Protein AF-A0A4R6SNR1-F1 (afdb_monomer_lite)

Foldseek 3Di:
DPDDQVVVLVVLLVVLVVLLVVLVVLLVVLVCLQVCVPDQPNVPPVSVPPDPVVSNVVSNVSSVVSNVVSVVSNVVSVVSNVVSVVSVVVVVVVVVVVVVVVD

Structure (mmCIF, N/CA/C/O backbone):
data_AF-A0A4R6SNR1-F1
#
_entry.id   AF-A0A4R6SNR1-F1
#
loop_
_atom_site.group_PDB
_atom_site.id
_atom_site.type_symbol
_atom_site.label_atom_id
_atom_site.label_alt_id
_atom_site.label_comp_id
_atom_site.label_asym_id
_atom_site.label_entity_id
_atom_site.label_seq_id
_atom_site.pdbx_PDB_ins_code
_atom_site.Cartn_x
_atom_site.Cartn_y
_atom_site.Cartn_z
_atom_site.occupancy
_atom_site.B_iso_or_equiv
_atom_site.auth_seq_id
_atom_site.auth_comp_id
_atom_site.auth_asym_id
_atom_site.auth_atom_id
_atom_site.pdbx_PDB_model_num
ATOM 1 N N . MET A 1 1 ? 20.118 13.816 -34.071 1.00 38.62 1 MET A N 1
ATOM 2 C CA . MET A 1 1 ? 18.976 14.158 -33.194 1.00 38.62 1 MET A CA 1
ATOM 3 C C . MET A 1 1 ? 18.622 12.917 -32.377 1.00 38.62 1 MET A C 1
ATOM 5 O O . MET A 1 1 ? 17.745 12.167 -32.771 1.00 38.62 1 MET A O 1
ATOM 9 N N . ALA A 1 2 ? 19.359 12.650 -31.294 1.00 40.06 2 ALA A N 1
ATOM 10 C CA . ALA A 1 2 ? 19.119 11.515 -30.398 1.00 40.06 2 ALA A CA 1
ATOM 11 C C . ALA A 1 2 ? 18.377 12.029 -29.159 1.00 40.06 2 ALA A C 1
ATOM 13 O O . ALA A 1 2 ? 18.966 12.267 -28.111 1.00 40.06 2 ALA A O 1
ATOM 14 N N . GLY A 1 3 ? 17.095 12.331 -29.327 1.00 48.47 3 GLY A N 1
ATOM 15 C CA . GLY A 1 3 ? 16.231 12.759 -28.238 1.00 48.47 3 GLY A CA 1
ATOM 16 C C . GLY A 1 3 ? 15.052 11.811 -28.157 1.00 48.47 3 GLY A C 1
ATOM 17 O O . GLY A 1 3 ? 14.251 11.775 -29.083 1.00 48.47 3 GLY A O 1
ATOM 18 N N . GLY A 1 4 ? 14.923 11.066 -27.060 1.00 49.62 4 GLY A N 1
ATOM 19 C CA . GLY A 1 4 ? 13.589 10.615 -26.669 1.00 49.62 4 GLY A CA 1
ATOM 20 C C . GLY A 1 4 ? 13.485 9.358 -25.823 1.00 49.62 4 GLY A C 1
ATOM 21 O O . GLY A 1 4 ? 12.610 9.340 -24.970 1.00 49.62 4 GLY A O 1
ATOM 22 N N . TYR A 1 5 ? 14.332 8.342 -25.998 1.00 48.69 5 TYR A N 1
ATOM 23 C CA . TYR A 1 5 ? 14.069 7.030 -25.377 1.00 48.69 5 TYR A CA 1
ATOM 24 C C . TYR A 1 5 ? 14.882 6.782 -24.096 1.00 48.69 5 TYR A C 1
ATOM 26 O O . TYR A 1 5 ? 14.281 6.644 -23.033 1.00 48.69 5 TYR A O 1
ATOM 34 N N . GLY A 1 6 ? 16.214 6.910 -24.134 1.00 53.09 6 GLY A N 1
ATOM 35 C CA . GLY A 1 6 ? 17.084 6.706 -22.958 1.00 53.09 6 GLY A CA 1
ATOM 36 C C . GLY A 1 6 ? 16.844 7.646 -21.760 1.00 53.09 6 GLY A C 1
ATOM 37 O O . GLY A 1 6 ? 17.033 7.255 -20.610 1.00 53.09 6 GLY A O 1
ATOM 38 N N . ALA A 1 7 ? 16.396 8.884 -22.000 1.00 57.62 7 ALA A N 1
ATOM 39 C CA . ALA A 1 7 ? 16.044 9.817 -20.922 1.00 57.62 7 ALA A CA 1
ATOM 40 C C . ALA A 1 7 ? 14.729 9.418 -20.223 1.00 57.62 7 ALA A C 1
ATOM 42 O O . ALA A 1 7 ? 14.621 9.507 -19.003 1.00 57.62 7 ALA A O 1
ATOM 43 N N . ARG A 1 8 ? 13.752 8.904 -20.986 1.00 58.91 8 ARG A N 1
ATOM 44 C CA . ARG A 1 8 ? 12.429 8.513 -20.470 1.00 58.91 8 ARG A CA 1
ATOM 45 C C . ARG A 1 8 ? 12.462 7.188 -19.705 1.00 58.91 8 ARG A C 1
ATOM 47 O O . ARG A 1 8 ? 11.696 7.022 -18.762 1.00 58.91 8 ARG A O 1
ATOM 54 N N . THR A 1 9 ? 13.353 6.260 -20.060 1.00 61.56 9 THR A N 1
ATOM 55 C CA . THR A 1 9 ? 13.598 5.022 -19.291 1.00 61.56 9 THR A CA 1
ATOM 56 C C . THR A 1 9 ? 14.236 5.298 -17.932 1.00 61.56 9 THR A C 1
ATOM 58 O O . THR A 1 9 ? 13.829 4.698 -16.936 1.00 61.56 9 THR A O 1
ATOM 61 N N . GLY A 1 10 ? 15.187 6.237 -17.860 1.00 63.56 10 GL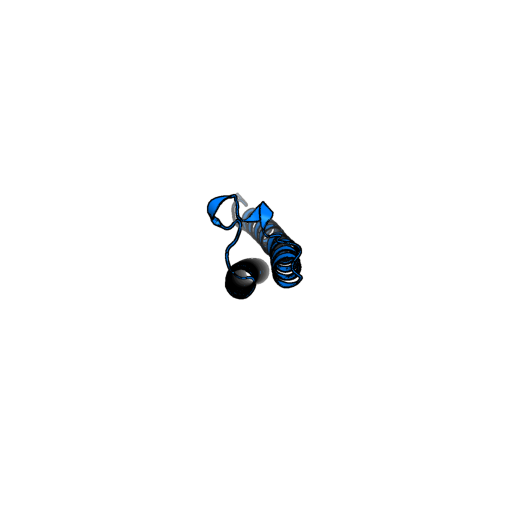Y A N 1
ATOM 62 C CA . GLY A 1 10 ? 15.763 6.696 -16.590 1.00 63.56 10 GLY A CA 1
ATOM 63 C C . GLY A 1 10 ? 14.721 7.343 -15.672 1.00 63.56 10 GLY A C 1
ATOM 64 O O . GLY A 1 10 ? 14.632 6.990 -14.497 1.00 63.56 10 GLY A O 1
ATOM 65 N N . GLU A 1 11 ? 13.875 8.218 -16.224 1.00 71.50 11 GLU A N 1
ATOM 66 C CA . GLU A 1 11 ? 12.764 8.845 -15.494 1.00 71.50 11 GLU A CA 1
ATOM 67 C C . GLU A 1 11 ? 11.738 7.812 -14.993 1.00 71.50 11 GLU A C 1
ATOM 69 O O . GLU A 1 11 ? 11.348 7.849 -13.827 1.00 71.50 11 GLU A O 1
ATOM 74 N N . LEU A 1 12 ? 11.351 6.837 -15.824 1.00 73.56 12 LEU A N 1
ATOM 75 C CA . LEU A 1 12 ? 10.446 5.748 -15.430 1.00 73.56 12 LEU A CA 1
ATOM 76 C C . LEU A 1 12 ? 11.029 4.863 -14.323 1.00 73.56 12 LEU A C 1
ATOM 78 O O . LEU A 1 12 ? 10.301 4.480 -13.409 1.00 73.56 12 LEU A O 1
ATOM 82 N N . SER A 1 13 ? 12.329 4.558 -14.382 1.00 72.06 13 SER A N 1
ATOM 83 C CA . SER A 1 13 ? 13.019 3.796 -13.334 1.00 72.06 13 SER A CA 1
ATOM 84 C C . SER A 1 13 ? 13.034 4.556 -12.008 1.00 72.06 13 SER A C 1
ATOM 86 O O . SER A 1 13 ? 12.701 3.983 -10.975 1.00 72.06 13 SER A O 1
ATOM 88 N N . GLY A 1 14 ? 13.343 5.857 -12.036 1.00 74.31 14 GLY A N 1
ATOM 89 C CA . GLY A 1 14 ? 13.339 6.694 -10.833 1.00 74.31 14 GLY A CA 1
ATOM 90 C C . GLY A 1 14 ? 11.944 6.840 -10.216 1.00 74.31 14 GLY A C 1
ATOM 91 O O . GLY A 1 14 ? 11.792 6.794 -8.994 1.00 74.31 14 GLY A O 1
ATOM 92 N N . VAL A 1 15 ? 10.898 6.943 -11.043 1.00 78.69 15 VAL A N 1
ATOM 93 C CA . VAL A 1 15 ? 9.507 6.941 -10.562 1.00 78.69 15 VAL A CA 1
ATOM 94 C C . VAL A 1 15 ? 9.134 5.579 -9.970 1.00 78.69 15 VAL A C 1
ATOM 96 O O . VAL A 1 15 ? 8.502 5.540 -8.917 1.00 78.69 15 VAL A O 1
ATOM 99 N N . ALA A 1 16 ? 9.542 4.468 -10.589 1.00 75.88 16 ALA A N 1
ATOM 100 C CA . ALA A 1 16 ? 9.287 3.127 -10.064 1.00 75.88 16 ALA A CA 1
ATOM 101 C C . ALA A 1 16 ? 9.942 2.915 -8.691 1.00 75.88 16 ALA A C 1
ATOM 103 O O . ALA A 1 16 ? 9.269 2.469 -7.763 1.00 75.88 16 ALA A O 1
ATOM 104 N N . GLU A 1 17 ? 11.213 3.296 -8.537 1.00 77.75 17 GLU A N 1
ATOM 105 C CA . GLU A 1 17 ? 11.931 3.245 -7.257 1.00 77.75 17 GLU A CA 1
ATOM 106 C C . GLU A 1 17 ? 11.269 4.125 -6.197 1.00 77.75 17 GLU A C 1
ATOM 108 O O . GLU A 1 17 ? 11.055 3.676 -5.073 1.00 77.75 17 GLU A O 1
ATOM 113 N N . THR A 1 18 ? 10.863 5.345 -6.561 1.00 83.44 18 THR A N 1
ATOM 114 C CA . THR A 1 18 ? 10.153 6.251 -5.646 1.00 83.44 18 THR A CA 1
ATOM 115 C C . THR A 1 18 ? 8.832 5.639 -5.174 1.00 83.44 18 THR A C 1
ATOM 117 O O . THR A 1 18 ? 8.538 5.619 -3.981 1.00 83.44 18 THR A O 1
ATOM 120 N N . VAL A 1 19 ? 8.035 5.091 -6.098 1.00 75.75 19 VAL A N 1
ATOM 121 C CA . VAL A 1 19 ? 6.746 4.455 -5.7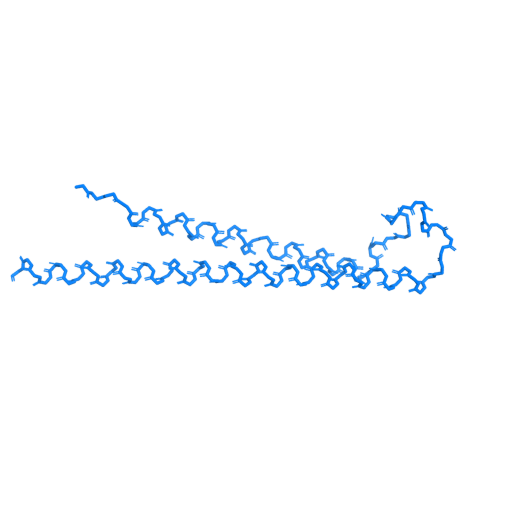86 1.00 75.75 19 VAL A CA 1
ATOM 122 C C . VAL A 1 19 ? 6.943 3.214 -4.911 1.00 75.75 19 VAL A C 1
ATOM 124 O O . VAL A 1 19 ? 6.227 3.051 -3.926 1.00 75.75 19 VAL A O 1
ATOM 127 N N . LEU A 1 20 ? 7.930 2.365 -5.212 1.00 76.62 20 LEU A N 1
ATOM 128 C CA . LEU A 1 20 ? 8.266 1.200 -4.386 1.00 76.62 20 LEU A CA 1
ATOM 129 C C . LEU A 1 20 ? 8.745 1.611 -2.989 1.00 76.62 20 LEU A C 1
ATOM 131 O O . LEU A 1 20 ? 8.311 1.016 -2.003 1.00 76.62 20 LEU A O 1
ATOM 135 N N . GLY A 1 21 ? 9.546 2.673 -2.894 1.00 77.88 21 GLY A N 1
ATOM 136 C CA . GLY A 1 21 ? 10.015 3.239 -1.630 1.00 77.88 21 GLY A CA 1
ATOM 137 C C . GLY A 1 21 ? 8.891 3.765 -0.732 1.00 77.88 21 GLY A C 1
ATOM 138 O O . GLY A 1 21 ? 9.067 3.857 0.478 1.00 77.88 21 GLY A O 1
ATOM 139 N N . HIS A 1 22 ? 7.707 4.055 -1.282 1.00 79.88 22 HIS A N 1
ATOM 140 C CA . HIS A 1 22 ? 6.530 4.402 -0.484 1.00 79.88 22 HIS A CA 1
ATOM 141 C C . HIS A 1 22 ? 5.762 3.183 0.046 1.00 79.88 22 HIS A C 1
ATOM 143 O O . HIS A 1 22 ? 5.040 3.316 1.033 1.00 79.88 22 HIS A O 1
ATOM 149 N N . ALA A 1 23 ? 5.898 1.999 -0.559 1.00 78.25 23 ALA A N 1
ATOM 150 C CA . ALA A 1 23 ? 5.127 0.823 -0.155 1.00 78.25 23 ALA A CA 1
ATOM 151 C C . ALA A 1 23 ? 5.524 0.299 1.238 1.00 78.25 23 ALA A C 1
ATOM 153 O O . ALA A 1 23 ? 4.643 -0.073 2.019 1.00 78.25 23 ALA A O 1
ATOM 154 N N . GLU A 1 24 ? 6.820 0.308 1.558 1.00 78.12 24 GLU A N 1
ATOM 155 C CA . GLU A 1 24 ? 7.370 -0.165 2.836 1.00 78.12 24 GLU A CA 1
ATOM 156 C C . GLU A 1 24 ? 6.921 0.704 4.033 1.00 78.12 24 GLU A C 1
ATOM 158 O O . GLU A 1 24 ? 6.297 0.152 4.944 1.00 78.12 24 GLU A O 1
ATOM 163 N N . PRO A 1 25 ? 7.047 2.049 4.011 1.00 82.50 25 PRO A N 1
ATOM 164 C CA . PRO A 1 25 ? 6.511 2.912 5.067 1.00 82.50 25 PRO A CA 1
ATOM 165 C C . PRO A 1 25 ? 5.000 2.756 5.296 1.00 82.50 25 PRO A C 1
ATOM 167 O O . PRO A 1 25 ? 4.529 2.827 6.430 1.00 82.50 25 PRO A O 1
ATOM 170 N N . ILE A 1 26 ? 4.215 2.531 4.233 1.00 78.00 26 ILE A N 1
ATOM 171 C CA . ILE A 1 26 ? 2.765 2.296 4.354 1.00 78.00 26 ILE A CA 1
ATOM 172 C C . ILE A 1 26 ? 2.492 0.952 5.049 1.00 78.00 26 ILE A C 1
ATOM 174 O O . ILE A 1 26 ? 1.555 0.850 5.844 1.00 78.00 26 ILE A O 1
ATOM 178 N N . GLY A 1 27 ? 3.309 -0.068 4.772 1.00 77.69 27 GLY A N 1
ATOM 179 C CA . GLY A 1 27 ? 3.255 -1.362 5.453 1.00 77.69 27 GLY A CA 1
ATOM 180 C C . GLY A 1 27 ? 3.551 -1.232 6.947 1.00 77.69 27 GLY A C 1
ATOM 181 O O . GLY A 1 27 ? 2.758 -1.690 7.768 1.00 77.69 27 GLY A O 1
ATOM 182 N N . GLU A 1 28 ? 4.612 -0.508 7.307 1.00 83.12 28 GLU A N 1
ATOM 183 C CA . GLU A 1 28 ? 4.933 -0.232 8.711 1.00 83.12 28 GLU A CA 1
ATOM 184 C C . GLU A 1 28 ? 3.797 0.495 9.438 1.00 83.12 28 GLU A C 1
ATOM 186 O O . GLU A 1 28 ? 3.466 0.158 10.575 1.00 83.12 28 GLU A O 1
ATOM 191 N N . LEU A 1 29 ? 3.167 1.483 8.793 1.00 82.31 29 LEU A N 1
ATOM 192 C CA . LEU A 1 29 ? 2.008 2.178 9.358 1.00 82.31 29 LEU A CA 1
ATOM 193 C C . LEU A 1 29 ? 0.832 1.222 9.591 1.00 82.31 29 LEU A C 1
ATOM 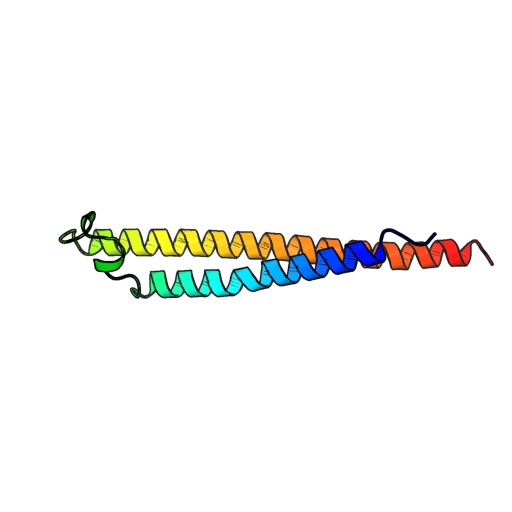195 O O . LEU A 1 29 ? 0.125 1.350 10.593 1.00 82.31 29 LEU A O 1
ATOM 199 N N . ALA A 1 30 ? 0.629 0.251 8.698 1.00 80.19 30 ALA A N 1
ATOM 200 C CA . ALA A 1 30 ? -0.401 -0.766 8.862 1.00 80.19 30 ALA A CA 1
ATOM 201 C C . ALA A 1 30 ? -0.132 -1.668 10.072 1.00 80.19 30 ALA A C 1
ATOM 203 O O . ALA A 1 30 ? -1.059 -1.998 10.816 1.00 80.19 30 ALA A O 1
ATOM 204 N N . ASP A 1 31 ? 1.126 -2.039 10.294 1.00 80.75 31 ASP A N 1
ATOM 205 C CA . ASP A 1 31 ? 1.508 -2.878 11.426 1.00 80.75 31 ASP A CA 1
ATOM 206 C C . ASP A 1 31 ? 1.432 -2.114 12.750 1.00 80.75 31 ASP A C 1
ATOM 208 O O . ASP A 1 31 ? 0.897 -2.644 13.724 1.00 80.75 31 ASP A O 1
ATOM 212 N N . ARG A 1 32 ? 1.831 -0.837 12.785 1.00 81.75 32 ARG A N 1
ATOM 213 C CA . ARG A 1 32 ? 1.604 0.038 13.951 1.00 81.75 32 ARG A CA 1
ATOM 214 C C . ARG A 1 32 ? 0.112 0.171 14.274 1.00 81.75 32 ARG A C 1
ATOM 216 O O . ARG A 1 32 ? -0.296 0.036 15.430 1.00 81.75 32 ARG A O 1
ATOM 223 N N . ALA A 1 33 ? -0.729 0.342 13.250 1.00 78.94 33 ALA A N 1
ATOM 224 C CA . ALA A 1 33 ? -2.183 0.381 13.406 1.00 78.94 33 ALA A CA 1
ATOM 225 C C . ALA A 1 33 ? -2.755 -0.935 13.969 1.00 78.94 33 ALA A C 1
ATOM 227 O O . ALA A 1 33 ? -3.628 -0.908 14.844 1.00 78.94 33 ALA A O 1
ATOM 228 N N . ALA A 1 34 ? -2.247 -2.082 13.509 1.00 77.06 34 ALA A N 1
ATOM 229 C CA . ALA A 1 34 ? -2.655 -3.403 13.984 1.00 77.06 34 ALA A CA 1
ATOM 230 C C . ALA A 1 34 ? -2.188 -3.692 15.423 1.00 77.06 34 ALA A C 1
ATOM 232 O O . ALA A 1 34 ? -2.932 -4.303 16.192 1.00 77.06 34 ALA A O 1
ATOM 233 N N . ASN A 1 35 ? -1.006 -3.205 15.808 1.00 79.62 35 ASN A N 1
ATOM 234 C CA . ASN A 1 35 ? -0.383 -3.421 17.119 1.00 79.62 35 ASN A CA 1
ATOM 235 C C . ASN A 1 35 ? -0.866 -2.453 18.216 1.00 79.62 35 ASN A C 1
ATOM 237 O O . ASN A 1 35 ? -0.231 -2.322 19.258 1.00 79.62 35 ASN A O 1
ATOM 241 N N . ALA A 1 36 ? -2.017 -1.805 18.011 1.00 66.44 36 ALA A N 1
ATOM 242 C CA . ALA A 1 36 ? -2.646 -0.906 18.980 1.00 66.44 36 ALA A CA 1
ATOM 243 C C . ALA A 1 36 ? -1.831 0.352 19.337 1.00 66.44 36 ALA A C 1
ATOM 245 O O . ALA A 1 36 ? -2.086 0.972 20.371 1.00 66.44 36 ALA A O 1
ATOM 246 N N . GLU A 1 37 ? -0.926 0.792 18.455 1.00 72.50 37 GLU A N 1
ATOM 247 C CA . GLU A 1 37 ? -0.321 2.124 18.580 1.00 72.50 37 GLU A CA 1
ATOM 248 C C . GLU A 1 37 ? -1.328 3.245 18.279 1.00 72.50 37 GLU A C 1
ATOM 250 O O . GLU A 1 37 ? -1.129 4.365 18.733 1.00 72.50 37 GLU A O 1
ATOM 255 N N . ILE A 1 38 ? -2.446 2.931 17.605 1.00 69.44 38 ILE A N 1
ATOM 256 C CA . ILE A 1 38 ? -3.624 3.808 17.525 1.00 69.44 38 ILE A CA 1
ATOM 257 C C . ILE A 1 38 ? -4.433 3.664 18.820 1.00 69.44 38 ILE A C 1
ATOM 259 O O . ILE A 1 38 ? -5.138 2.667 19.047 1.00 69.44 38 ILE A O 1
ATOM 263 N N . ARG A 1 39 ? -4.333 4.677 19.675 1.00 70.62 39 ARG A N 1
ATOM 264 C CA . ARG A 1 39 ? -5.044 4.778 20.949 1.00 70.62 39 ARG A CA 1
ATOM 265 C C . ARG A 1 39 ? -6.430 5.377 20.745 1.00 70.62 39 ARG A C 1
ATOM 267 O O . ARG A 1 39 ? -6.736 5.992 19.729 1.00 70.62 39 ARG A O 1
ATOM 274 N N . GLU A 1 40 ? -7.279 5.217 21.754 1.00 66.00 40 GLU A N 1
ATOM 275 C CA . GLU A 1 40 ? -8.627 5.802 21.789 1.00 66.00 40 GLU A CA 1
ATOM 276 C C . GLU A 1 40 ? -8.617 7.316 21.521 1.00 66.00 40 GLU A C 1
ATOM 278 O O . GLU A 1 40 ? -9.445 7.816 20.764 1.00 66.00 40 GLU A O 1
ATOM 283 N N . GLY A 1 41 ? -7.623 8.025 22.070 1.00 68.62 41 GLY A N 1
ATOM 284 C CA . GLY A 1 41 ? -7.447 9.465 21.870 1.00 68.62 41 GLY A CA 1
ATOM 285 C C . GLY A 1 41 ? -7.106 9.873 20.434 1.00 68.62 41 GLY A C 1
ATOM 286 O O . GLY A 1 41 ? -7.457 10.979 20.031 1.00 68.62 41 GLY A O 1
ATOM 287 N N . ASP A 1 42 ? -6.498 8.984 19.643 1.00 73.38 42 ASP A N 1
ATOM 288 C CA . ASP A 1 42 ? -6.084 9.279 18.263 1.00 73.38 42 ASP A CA 1
ATOM 289 C C . ASP A 1 42 ? -7.264 9.241 17.283 1.00 73.38 42 ASP A C 1
ATOM 291 O O . ASP A 1 42 ? -7.225 9.856 16.220 1.00 73.38 42 ASP A O 1
ATOM 295 N N . LEU A 1 43 ? -8.343 8.542 17.647 1.00 71.00 43 LEU A N 1
ATOM 296 C CA . LEU A 1 43 ? -9.572 8.472 16.853 1.00 71.00 43 LEU A CA 1
ATOM 297 C C . LEU A 1 43 ? -10.474 9.697 17.080 1.00 71.00 43 LEU A C 1
ATOM 299 O O . LEU A 1 43 ? -11.421 9.919 16.328 1.00 71.00 43 LEU A O 1
ATOM 303 N N . GLY A 1 44 ? -10.144 10.531 18.071 1.00 69.50 44 GLY A N 1
ATOM 304 C CA . GLY A 1 44 ? -10.854 11.760 18.402 1.00 69.50 44 GLY A CA 1
ATOM 305 C C . GLY A 1 44 ? -11.955 11.575 19.448 1.00 69.50 44 GLY A C 1
ATOM 306 O O . GLY A 1 44 ? -12.418 10.471 19.734 1.00 69.50 44 GLY A O 1
ATOM 307 N N . ALA A 1 45 ? -12.405 12.698 20.018 1.00 70.38 45 ALA A N 1
ATOM 308 C CA . ALA A 1 45 ? -13.344 12.731 21.145 1.00 70.38 45 ALA A CA 1
ATOM 309 C C . ALA A 1 45 ? -14.690 12.033 20.869 1.00 70.38 45 ALA A C 1
ATOM 311 O O . ALA A 1 45 ? -15.331 11.566 21.806 1.00 70.38 45 ALA A O 1
ATOM 312 N N . ALA A 1 46 ? -15.092 11.917 19.599 1.00 67.94 46 ALA A N 1
ATOM 313 C CA . ALA A 1 46 ? -16.302 11.207 19.183 1.00 67.94 46 ALA A CA 1
ATOM 314 C C . ALA A 1 46 ? -16.280 9.707 19.525 1.00 67.94 46 ALA A C 1
ATOM 316 O O . ALA A 1 46 ? -17.337 9.086 19.599 1.00 67.94 46 ALA A O 1
ATOM 317 N N . PHE A 1 47 ? -15.094 9.136 19.750 1.00 66.12 47 PHE A N 1
ATOM 318 C CA . PHE A 1 47 ? -14.931 7.739 20.141 1.00 66.12 47 PHE A CA 1
ATOM 319 C C . PHE A 1 47 ? -14.547 7.568 21.617 1.00 66.12 47 PHE A C 1
ATOM 321 O O . PHE A 1 47 ? -14.285 6.454 22.057 1.00 66.12 47 PHE A O 1
ATOM 328 N N . SER A 1 48 ? -14.544 8.650 22.400 1.00 66.94 48 SER A N 1
ATOM 329 C CA . SER A 1 48 ? -14.323 8.585 23.846 1.00 66.94 48 SER A CA 1
ATOM 330 C C . SER A 1 48 ? -15.491 7.862 24.530 1.00 66.94 48 SER A C 1
ATOM 332 O O . SER A 1 48 ? -16.638 8.297 24.425 1.00 66.94 48 SER A O 1
ATOM 334 N N . GLY A 1 49 ? -15.208 6.755 25.224 1.00 69.81 49 GLY A N 1
ATOM 335 C CA . GLY A 1 49 ? -16.213 5.953 25.938 1.00 69.81 49 GLY A CA 1
ATOM 336 C C . GLY A 1 49 ? -16.933 4.898 25.090 1.00 69.81 49 GLY A C 1
ATOM 337 O O . GLY A 1 49 ? -17.893 4.287 25.565 1.00 69.81 49 GLY A O 1
ATOM 338 N N . VAL A 1 50 ? -16.489 4.661 23.852 1.00 71.44 50 VAL A N 1
ATOM 339 C CA . VAL A 1 50 ? -17.019 3.589 23.000 1.00 71.44 50 VAL A CA 1
ATOM 340 C C . VAL A 1 50 ? -16.401 2.241 23.423 1.00 71.44 50 VAL A C 1
ATOM 342 O O . VAL A 1 50 ? -15.239 2.192 23.817 1.00 71.44 50 VAL A O 1
ATOM 345 N N . PRO A 1 51 ? -17.139 1.112 23.377 1.00 72.00 51 PRO A N 1
ATOM 346 C CA . PRO A 1 51 ? -16.601 -0.181 23.795 1.00 72.00 51 PRO A CA 1
ATOM 347 C C . PRO A 1 51 ? -15.319 -0.583 23.051 1.00 72.00 51 PRO A C 1
ATOM 349 O O . PRO A 1 51 ? -15.207 -0.427 21.833 1.00 72.00 51 PRO A O 1
ATOM 352 N N . SER A 1 52 ? -14.381 -1.206 23.769 1.00 72.12 52 SER A N 1
ATOM 353 C CA . SER A 1 52 ? -13.055 -1.591 23.255 1.00 72.12 52 SER A CA 1
ATOM 354 C C . SER A 1 52 ? -13.086 -2.499 22.014 1.00 72.12 52 SER A C 1
ATOM 356 O O . SER A 1 52 ? -12.157 -2.483 21.202 1.00 72.12 52 SER A O 1
ATOM 358 N N . THR A 1 53 ? -14.166 -3.260 21.820 1.00 77.25 53 THR A N 1
ATOM 359 C CA . THR A 1 53 ? -14.405 -4.088 20.628 1.00 77.25 53 THR A CA 1
ATOM 360 C C . THR A 1 53 ? -14.602 -3.260 19.364 1.00 77.25 53 THR A C 1
ATOM 362 O O . THR A 1 53 ? -14.110 -3.643 18.303 1.00 77.25 53 THR A O 1
ATOM 365 N N . TYR A 1 54 ? -15.259 -2.105 19.463 1.00 74.50 54 TYR A N 1
ATOM 366 C CA . TYR A 1 54 ? -15.414 -1.181 18.344 1.00 74.50 54 TYR A CA 1
ATOM 367 C C . TYR A 1 54 ? -14.061 -0.580 17.948 1.00 74.50 54 TYR A C 1
ATOM 369 O O . TYR A 1 54 ? -13.701 -0.581 16.774 1.00 74.50 54 TYR A O 1
ATOM 377 N N . HIS A 1 55 ? -13.253 -0.169 18.928 1.00 74.69 55 HIS A N 1
ATOM 378 C CA . HIS A 1 55 ? -11.894 0.320 18.678 1.00 74.69 55 HIS A CA 1
ATOM 379 C C . HIS A 1 55 ? -11.001 -0.735 18.027 1.00 74.69 55 HIS A C 1
ATOM 381 O O . HIS A 1 55 ? -10.252 -0.427 17.102 1.00 74.69 55 HIS A O 1
ATOM 387 N N . ALA A 1 56 ? -11.102 -1.992 18.464 1.00 76.94 56 ALA A N 1
ATOM 388 C CA . ALA A 1 56 ? -10.397 -3.096 17.825 1.00 76.94 56 ALA A CA 1
ATOM 389 C C . ALA A 1 56 ? -10.840 -3.295 16.363 1.00 76.94 56 ALA A C 1
ATOM 391 O O . ALA A 1 56 ? -9.993 -3.506 15.495 1.00 76.94 56 ALA A O 1
ATOM 392 N N . ALA A 1 57 ? -12.141 -3.177 16.075 1.00 80.94 57 ALA A N 1
ATOM 393 C CA . ALA A 1 57 ? -12.668 -3.263 14.716 1.00 80.94 57 ALA A CA 1
ATOM 394 C C . ALA A 1 57 ? -12.190 -2.101 13.828 1.00 80.94 57 ALA A C 1
ATOM 396 O O . ALA A 1 57 ? -11.763 -2.338 12.698 1.00 80.94 57 ALA A O 1
ATOM 397 N N . VAL A 1 58 ? -12.186 -0.866 14.344 1.00 80.62 58 VAL A N 1
ATOM 398 C CA . VAL A 1 58 ? -11.680 0.315 13.625 1.00 80.62 58 VAL A CA 1
ATOM 399 C C . VAL A 1 58 ? -10.186 0.185 13.343 1.00 80.62 58 VAL A C 1
ATOM 401 O O . VAL A 1 58 ? -9.777 0.346 12.196 1.00 80.62 58 VAL A O 1
ATOM 404 N N . ARG A 1 59 ? -9.373 -0.184 14.343 1.00 80.25 59 ARG A N 1
ATOM 405 C CA . ARG A 1 59 ? -7.933 -0.432 14.153 1.00 80.25 59 ARG A CA 1
ATOM 406 C C . ARG A 1 59 ? -7.668 -1.464 13.067 1.00 80.25 59 ARG A C 1
ATOM 408 O O . ARG A 1 59 ? -6.843 -1.236 12.187 1.00 80.25 59 ARG A O 1
ATOM 415 N N . ARG A 1 60 ? -8.400 -2.580 13.103 1.00 82.62 60 ARG A N 1
ATOM 416 C CA . ARG A 1 60 ? -8.291 -3.629 12.089 1.00 82.62 60 ARG A CA 1
ATOM 417 C C . ARG A 1 60 ? -8.670 -3.113 10.702 1.00 82.62 60 ARG A C 1
ATOM 419 O O . ARG A 1 60 ? -7.949 -3.382 9.751 1.00 82.62 60 ARG A O 1
ATOM 426 N N . GLY A 1 61 ? -9.747 -2.334 10.594 1.00 85.12 61 GLY A N 1
ATOM 427 C CA . GLY A 1 61 ? -10.159 -1.711 9.336 1.00 85.12 61 GLY A CA 1
ATOM 428 C C . GLY A 1 61 ? -9.101 -0.760 8.769 1.00 85.12 61 GLY A C 1
ATOM 429 O O . GLY A 1 61 ? -8.791 -0.833 7.582 1.00 85.12 61 GLY A O 1
ATOM 430 N N . VAL A 1 62 ? -8.499 0.082 9.614 1.00 83.31 62 VAL A N 1
ATOM 431 C CA . VAL A 1 62 ? -7.409 0.989 9.218 1.00 83.31 62 VAL A CA 1
ATOM 432 C C . VAL A 1 62 ? -6.187 0.202 8.743 1.00 83.31 62 VAL A C 1
ATOM 434 O O . VAL A 1 62 ? -5.679 0.468 7.654 1.00 83.31 62 VAL A O 1
ATOM 437 N N . ALA A 1 63 ? -5.753 -0.805 9.505 1.00 84.06 63 ALA A N 1
ATOM 438 C CA . ALA A 1 63 ? -4.639 -1.667 9.119 1.00 84.06 63 ALA A CA 1
ATOM 439 C C . ALA A 1 63 ? -4.903 -2.392 7.785 1.00 84.06 63 ALA A C 1
ATOM 441 O O . ALA A 1 63 ? -4.033 -2.428 6.917 1.00 84.06 63 ALA A O 1
ATOM 442 N N . ASP A 1 64 ? -6.114 -2.915 7.576 1.00 87.25 64 ASP A N 1
ATOM 443 C CA . ASP A 1 64 ? -6.491 -3.593 6.331 1.00 87.25 64 ASP A CA 1
ATOM 444 C C . ASP A 1 64 ? -6.477 -2.639 5.125 1.00 87.25 64 ASP A C 1
ATOM 446 O O . ASP A 1 64 ? -6.011 -3.015 4.046 1.00 87.25 64 ASP A O 1
ATOM 450 N N . VAL A 1 65 ? -6.947 -1.396 5.287 1.00 87.12 65 VAL A N 1
ATOM 451 C CA . VAL A 1 65 ? -6.885 -0.370 4.231 1.00 87.12 65 VAL A CA 1
ATOM 452 C C . VAL A 1 65 ? -5.436 -0.019 3.898 1.00 87.12 65 VAL A C 1
ATOM 454 O O . VAL A 1 65 ? -5.079 0.005 2.719 1.00 87.12 65 VAL A O 1
ATOM 457 N N . LEU A 1 66 ? -4.590 0.190 4.909 1.00 85.25 66 LEU A N 1
ATOM 458 C CA . LEU A 1 66 ? -3.171 0.495 4.713 1.00 85.25 66 LEU A CA 1
ATOM 459 C C . LEU A 1 66 ? -2.437 -0.654 4.009 1.00 85.25 66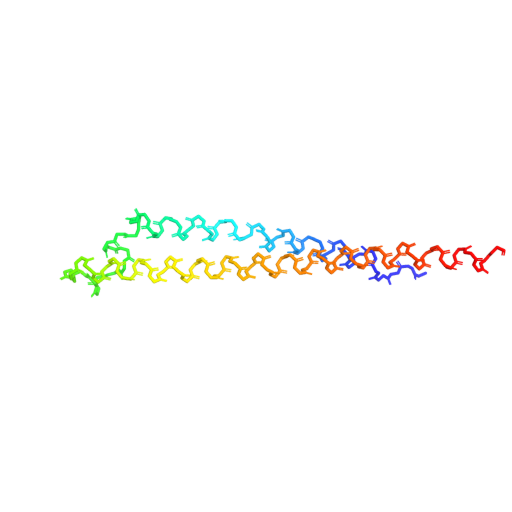 LEU A C 1
ATOM 461 O O . LEU A 1 66 ? -1.701 -0.408 3.055 1.00 85.25 66 LEU A O 1
ATOM 465 N N . ARG A 1 67 ? -2.707 -1.914 4.374 1.00 85.56 67 ARG A N 1
ATOM 466 C CA . ARG A 1 67 ? -2.145 -3.088 3.679 1.00 85.56 67 ARG A CA 1
ATOM 467 C C . ARG A 1 67 ? -2.567 -3.157 2.219 1.00 85.56 67 ARG A C 1
ATOM 469 O O . ARG A 1 67 ? -1.727 -3.385 1.351 1.00 85.56 67 ARG A O 1
ATOM 476 N N . ARG A 1 68 ? -3.853 -2.938 1.926 1.00 87.31 68 ARG A N 1
ATOM 477 C CA . ARG A 1 68 ? -4.344 -2.899 0.537 1.00 87.31 68 ARG A CA 1
ATOM 478 C C . ARG A 1 68 ? -3.677 -1.782 -0.255 1.00 87.31 68 ARG A C 1
ATOM 480 O O . ARG A 1 68 ? -3.336 -1.988 -1.416 1.00 87.31 68 ARG A O 1
ATOM 487 N N . HIS A 1 69 ? -3.477 -0.624 0.368 1.00 83.56 69 HIS A N 1
ATOM 488 C CA . HIS A 1 69 ? -2.816 0.502 -0.271 1.00 83.56 69 HIS A CA 1
ATOM 489 C C . HIS A 1 69 ? -1.334 0.211 -0.544 1.00 83.56 69 HIS A C 1
ATOM 491 O O . HIS A 1 69 ? -0.902 0.356 -1.682 1.00 83.56 69 HIS A O 1
ATOM 497 N N . SER A 1 70 ? -0.591 -0.306 0.441 1.00 83.62 70 SER A N 1
ATOM 498 C CA . SER A 1 70 ? 0.803 -0.747 0.271 1.00 83.62 70 SER A CA 1
ATOM 499 C C . SER A 1 70 ? 0.939 -1.778 -0.858 1.00 83.62 70 SER A C 1
ATOM 501 O O . SER A 1 70 ? 1.764 -1.606 -1.753 1.00 83.62 70 SER A O 1
ATOM 503 N N . ALA A 1 71 ? 0.064 -2.791 -0.901 1.00 83.94 71 ALA A N 1
ATOM 504 C CA . ALA A 1 71 ? 0.070 -3.804 -1.957 1.00 83.94 71 ALA A CA 1
ATOM 505 C C . ALA A 1 71 ? -0.215 -3.218 -3.353 1.00 83.94 71 ALA A C 1
ATOM 507 O O . ALA A 1 71 ? 0.425 -3.605 -4.335 1.00 83.94 71 ALA A O 1
ATOM 508 N N . ALA A 1 72 ? -1.155 -2.273 -3.458 1.00 84.31 72 ALA A N 1
ATOM 509 C CA . ALA A 1 72 ? -1.448 -1.583 -4.712 1.00 84.31 72 ALA A CA 1
ATOM 510 C C . ALA A 1 72 ? -0.260 -0.727 -5.179 1.00 84.31 72 ALA A C 1
ATOM 512 O O . ALA A 1 72 ? 0.103 -0.777 -6.355 1.00 84.31 72 ALA A O 1
ATOM 513 N N . THR A 1 73 ? 0.381 -0.006 -4.256 1.00 81.50 73 THR A N 1
ATOM 514 C CA . THR A 1 73 ? 1.589 0.790 -4.508 1.00 81.50 73 THR A CA 1
ATOM 515 C C . THR A 1 73 ? 2.748 -0.093 -4.970 1.00 81.50 73 THR A C 1
ATOM 517 O O . THR A 1 73 ? 3.352 0.191 -6.002 1.00 81.50 73 THR A O 1
ATOM 520 N N . ALA A 1 74 ? 2.999 -1.218 -4.293 1.00 80.75 74 ALA A N 1
ATOM 521 C CA . ALA A 1 74 ? 4.014 -2.189 -4.701 1.00 80.75 74 ALA A CA 1
ATOM 522 C C . ALA A 1 74 ? 3.726 -2.774 -6.093 1.00 80.75 74 ALA A C 1
ATOM 524 O O . ALA A 1 74 ? 4.619 -2.867 -6.933 1.00 80.75 74 ALA A O 1
ATOM 525 N N . THR A 1 75 ? 2.462 -3.106 -6.376 1.00 87.88 75 THR A N 1
ATOM 526 C CA . THR A 1 75 ? 2.041 -3.615 -7.691 1.00 87.88 75 THR A CA 1
ATOM 527 C C . THR A 1 75 ? 2.272 -2.586 -8.798 1.00 87.88 75 THR A C 1
ATOM 529 O O . THR A 1 75 ? 2.728 -2.937 -9.886 1.00 87.88 75 THR A O 1
ATOM 532 N N . LEU A 1 76 ? 1.944 -1.317 -8.546 1.00 82.06 76 LEU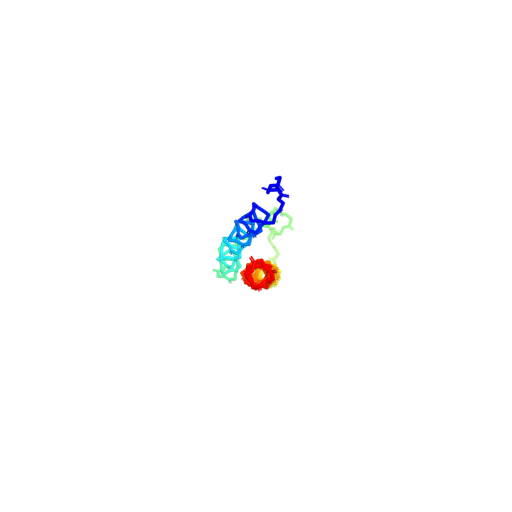 A N 1
ATOM 533 C CA . LEU A 1 76 ? 2.176 -0.234 -9.498 1.00 82.06 76 LEU A CA 1
ATOM 534 C C . LEU A 1 76 ? 3.676 -0.027 -9.739 1.00 82.06 76 LEU A C 1
ATOM 536 O O . LEU A 1 76 ? 4.098 0.020 -10.892 1.00 82.06 76 LEU A O 1
ATOM 540 N N . GLY A 1 77 ? 4.467 0.040 -8.668 1.00 80.31 77 GLY A N 1
ATOM 541 C CA . GLY A 1 77 ? 5.920 0.171 -8.741 1.00 80.31 77 GLY A CA 1
ATOM 542 C C . GLY A 1 77 ? 6.574 -0.968 -9.528 1.00 80.31 77 GLY A C 1
ATOM 543 O O . GLY A 1 77 ? 7.359 -0.708 -10.436 1.00 80.31 77 GLY A O 1
ATOM 544 N N . GLY A 1 78 ? 6.170 -2.218 -9.275 1.00 81.19 78 GLY A N 1
ATOM 545 C CA . GLY A 1 78 ? 6.642 -3.386 -10.027 1.00 81.19 78 GLY A CA 1
ATOM 546 C C . GLY A 1 78 ? 6.307 -3.310 -11.519 1.00 81.19 78 GLY A C 1
ATOM 547 O O . GLY A 1 78 ? 7.182 -3.500 -12.357 1.00 81.19 78 GLY A O 1
ATOM 548 N N . LYS A 1 79 ? 5.073 -2.926 -11.877 1.00 85.44 79 LYS A N 1
ATOM 549 C CA . LYS A 1 79 ? 4.683 -2.737 -13.288 1.00 85.44 79 LYS A CA 1
ATOM 550 C C . LYS A 1 79 ? 5.494 -1.642 -13.986 1.00 85.44 79 LYS A C 1
ATOM 552 O O . LYS A 1 79 ? 5.791 -1.776 -15.171 1.00 85.44 79 LYS A O 1
ATOM 557 N N . LEU A 1 80 ? 5.826 -0.561 -13.279 1.00 81.94 80 LEU A N 1
ATOM 558 C CA . LEU A 1 80 ? 6.654 0.522 -13.817 1.00 81.94 80 LEU A CA 1
ATOM 559 C C . LEU A 1 80 ? 8.109 0.076 -14.011 1.00 81.94 80 LEU A C 1
ATOM 561 O O . LEU A 1 80 ? 8.702 0.387 -15.044 1.00 81.94 80 LEU A O 1
ATOM 565 N N . ALA A 1 81 ? 8.657 -0.694 -13.069 1.00 79.19 81 ALA A N 1
ATOM 566 C CA . ALA A 1 81 ? 9.988 -1.284 -13.189 1.00 79.19 81 ALA A CA 1
ATOM 567 C C . ALA A 1 81 ? 10.065 -2.260 -14.376 1.00 79.19 81 ALA A C 1
ATOM 569 O O . ALA A 1 81 ? 10.961 -2.140 -15.212 1.00 79.19 81 ALA A O 1
ATOM 570 N N . ASP A 1 82 ? 9.076 -3.149 -14.517 1.00 84.00 82 ASP A N 1
ATOM 571 C CA . ASP A 1 82 ? 8.972 -4.077 -15.648 1.00 84.00 82 ASP A CA 1
ATOM 572 C C . ASP A 1 82 ? 8.873 -3.337 -16.987 1.00 84.00 82 ASP A C 1
ATOM 574 O O . ASP A 1 82 ? 9.521 -3.713 -17.965 1.00 84.00 82 ASP A O 1
ATOM 578 N N . ALA A 1 83 ? 8.070 -2.269 -17.046 1.00 78.81 83 ALA A N 1
ATOM 579 C CA . ALA A 1 83 ? 7.954 -1.442 -18.241 1.00 78.81 83 ALA A CA 1
ATOM 580 C C . ALA A 1 83 ? 9.293 -0.778 -18.593 1.00 78.81 83 ALA A C 1
ATOM 582 O O . ALA A 1 83 ? 9.700 -0.814 -19.752 1.00 78.81 83 ALA A O 1
ATOM 583 N N . SER A 1 84 ? 10.005 -0.228 -17.603 1.00 74.62 84 SER A N 1
ATOM 584 C CA . SER A 1 84 ? 11.333 0.366 -17.802 1.00 74.62 84 SER A CA 1
ATOM 585 C C . SER A 1 84 ? 12.351 -0.656 -18.324 1.00 74.62 84 SER A C 1
ATOM 587 O O . SER A 1 84 ? 13.072 -0.380 -19.285 1.00 74.62 84 SER A O 1
ATOM 589 N N . ALA A 1 85 ? 12.360 -1.868 -17.761 1.00 79.81 85 ALA A N 1
ATOM 590 C CA . ALA A 1 85 ? 13.235 -2.949 -18.206 1.00 79.81 85 ALA A CA 1
ATOM 591 C C . ALA A 1 85 ? 12.946 -3.378 -19.654 1.00 79.81 85 ALA A C 1
ATOM 593 O O . ALA A 1 85 ? 13.879 -3.551 -20.437 1.00 79.81 85 ALA A O 1
ATOM 594 N N . ARG A 1 86 ? 11.664 -3.494 -20.032 1.00 80.62 86 ARG A N 1
ATOM 595 C CA . ARG A 1 86 ? 11.263 -3.804 -21.416 1.00 80.62 86 ARG A CA 1
ATOM 596 C C . ARG A 1 86 ? 11.703 -2.722 -22.391 1.00 80.62 86 ARG A C 1
ATOM 598 O O . ARG A 1 86 ? 12.312 -3.051 -23.398 1.00 80.62 86 ARG A O 1
ATOM 605 N N . TYR A 1 87 ? 11.485 -1.450 -22.059 1.00 73.00 87 TYR A N 1
ATOM 606 C CA . TYR A 1 87 ? 11.952 -0.351 -22.905 1.00 73.00 87 TYR A CA 1
ATOM 607 C C . TYR A 1 87 ? 13.473 -0.363 -23.092 1.00 73.00 87 TYR A C 1
ATOM 609 O O . TYR A 1 87 ? 13.952 -0.094 -24.188 1.00 73.00 87 TYR A O 1
ATOM 617 N N . ARG A 1 88 ? 14.241 -0.711 -22.052 1.00 72.12 88 ARG A N 1
ATOM 618 C CA . ARG A 1 88 ? 15.699 -0.847 -22.165 1.00 72.12 88 ARG A CA 1
ATOM 619 C C . ARG A 1 88 ? 16.101 -1.992 -23.101 1.00 72.12 88 ARG A C 1
ATOM 621 O O . ARG A 1 88 ? 17.003 -1.822 -23.914 1.00 72.12 88 ARG A O 1
ATOM 628 N N . ALA A 1 89 ? 15.432 -3.140 -22.991 1.00 74.94 89 ALA A N 1
ATOM 629 C CA . ALA A 1 89 ? 15.681 -4.290 -23.856 1.00 74.94 89 ALA A CA 1
ATOM 630 C C . ALA A 1 89 ? 15.313 -4.000 -25.323 1.00 74.94 89 ALA A C 1
ATOM 632 O O . ALA A 1 89 ? 16.058 -4.379 -26.228 1.00 74.94 89 ALA A O 1
ATOM 633 N N . ASP A 1 90 ? 14.206 -3.291 -25.553 1.00 73.94 90 ASP A N 1
ATOM 634 C CA . ASP A 1 90 ? 13.785 -2.859 -26.886 1.00 73.94 90 ASP A CA 1
ATOM 635 C C . ASP A 1 90 ? 14.811 -1.888 -27.497 1.00 73.94 90 ASP A C 1
ATOM 637 O O . ASP A 1 90 ? 15.225 -2.102 -28.638 1.00 73.94 90 ASP A O 1
ATOM 641 N N . ASP A 1 91 ? 15.304 -0.904 -26.730 1.00 68.00 91 ASP A N 1
ATOM 642 C CA . ASP A 1 91 ? 16.380 0.008 -27.159 1.00 68.00 91 ASP A CA 1
ATOM 643 C C . ASP A 1 91 ? 17.656 -0.767 -27.547 1.00 68.00 91 ASP A C 1
ATOM 645 O O . ASP A 1 91 ? 18.216 -0.552 -28.623 1.00 68.00 91 ASP A O 1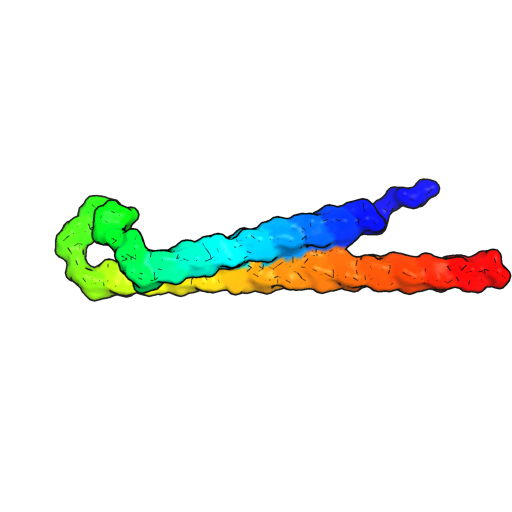
ATOM 649 N N . GLU A 1 92 ? 18.109 -1.713 -26.717 1.00 66.00 92 GLU A N 1
ATOM 650 C CA . GLU A 1 92 ? 19.301 -2.524 -27.008 1.00 66.00 92 GLU A CA 1
ATOM 651 C C . GLU A 1 92 ? 19.126 -3.416 -28.248 1.00 66.00 92 GLU A C 1
ATOM 653 O O . GLU A 1 92 ? 20.077 -3.625 -29.009 1.00 66.00 92 GLU A O 1
ATOM 658 N N . SER A 1 93 ? 17.916 -3.934 -28.473 1.00 66.12 93 SER A N 1
ATOM 659 C CA . SER A 1 93 ? 17.601 -4.758 -29.643 1.00 66.12 93 SER A CA 1
ATOM 660 C C . SER A 1 93 ? 17.538 -3.934 -30.932 1.00 66.12 93 SER A C 1
ATOM 662 O O . SER A 1 93 ? 18.157 -4.316 -31.924 1.00 66.12 93 SER A O 1
ATOM 664 N N . GLY A 1 94 ? 16.891 -2.763 -30.904 1.00 57.19 94 GLY A N 1
ATOM 665 C CA . GLY A 1 94 ? 16.776 -1.863 -32.050 1.00 57.19 94 GLY A CA 1
ATOM 666 C C . GLY A 1 94 ? 18.121 -1.269 -32.466 1.00 57.19 94 GLY A C 1
ATOM 667 O O . GLY A 1 94 ? 18.399 -1.157 -33.659 1.00 57.19 94 GLY A O 1
ATOM 668 N N . VAL A 1 95 ? 19.003 -0.972 -31.504 1.00 57.53 95 VAL A N 1
ATOM 669 C CA . VAL A 1 95 ? 20.384 -0.548 -31.786 1.00 57.53 95 VAL A CA 1
ATOM 670 C C . VAL A 1 95 ? 21.175 -1.643 -32.512 1.00 57.53 95 VAL A C 1
ATOM 672 O O . VAL A 1 95 ? 21.907 -1.329 -33.450 1.00 57.53 95 VAL A O 1
ATOM 675 N N . ARG A 1 96 ? 21.010 -2.926 -32.149 1.00 56.22 96 ARG A N 1
ATOM 676 C CA . ARG A 1 96 ? 21.657 -4.034 -32.881 1.00 56.22 96 ARG A CA 1
ATOM 677 C C . ARG A 1 96 ? 21.132 -4.172 -34.305 1.00 56.22 96 ARG A C 1
ATOM 679 O O . ARG A 1 96 ? 21.933 -4.342 -35.214 1.00 56.22 96 ARG A O 1
ATOM 686 N N . THR A 1 97 ? 19.819 -4.070 -34.509 1.00 52.84 97 THR A N 1
ATOM 687 C CA . THR A 1 97 ? 19.225 -4.240 -35.843 1.00 52.84 97 THR A CA 1
ATOM 688 C C . THR A 1 97 ? 19.590 -3.096 -36.790 1.00 52.84 97 THR A C 1
ATOM 690 O O . THR A 1 97 ? 19.837 -3.343 -37.962 1.00 52.84 97 THR A O 1
ATOM 693 N N . VAL A 1 98 ? 19.675 -1.851 -36.308 1.00 55.91 98 VAL A N 1
ATOM 694 C CA . VAL A 1 98 ? 20.125 -0.720 -37.143 1.00 55.91 98 VAL A CA 1
ATOM 695 C C . VAL A 1 98 ? 21.627 -0.819 -37.444 1.00 55.91 98 VAL A C 1
ATOM 697 O O . VAL A 1 98 ? 22.033 -0.556 -38.571 1.00 55.91 98 VAL A O 1
ATOM 700 N N . GLY A 1 99 ? 22.441 -1.267 -36.481 1.00 49.84 99 GLY A N 1
ATOM 701 C CA . GLY A 1 99 ? 23.879 -1.476 -36.684 1.00 49.84 99 GLY A CA 1
ATOM 702 C C . GLY A 1 99 ? 24.232 -2.602 -37.666 1.00 49.84 99 GLY A C 1
ATOM 703 O O . GLY A 1 99 ? 25.269 -2.528 -38.313 1.00 49.84 99 GLY A O 1
ATOM 704 N N . GLU A 1 100 ? 23.376 -3.618 -37.817 1.00 51.31 100 GLU A N 1
ATOM 705 C CA . GLU A 1 100 ? 23.540 -4.684 -38.823 1.00 51.31 100 GLU A CA 1
ATOM 706 C C . GLU A 1 100 ? 23.115 -4.267 -40.239 1.00 51.31 100 GLU A C 1
ATOM 708 O O . GLU A 1 100 ? 23.545 -4.887 -41.205 1.00 51.31 100 GLU A O 1
ATOM 713 N N . VAL A 1 101 ? 22.281 -3.232 -40.386 1.00 53.31 101 VAL A N 1
ATOM 714 C CA . VAL A 1 101 ? 21.807 -2.754 -41.699 1.00 53.31 101 VAL A CA 1
ATOM 715 C C . VAL A 1 101 ? 22.762 -1.715 -42.313 1.00 53.31 101 VAL A C 1
ATOM 717 O O . VAL A 1 101 ? 22.696 -1.461 -43.514 1.00 53.31 101 VAL A O 1
ATOM 720 N N . GLU A 1 102 ? 23.676 -1.139 -41.524 1.00 45.12 102 GLU A N 1
ATOM 721 C CA . GLU A 1 102 ? 24.703 -0.185 -41.986 1.00 45.12 102 GLU A CA 1
ATOM 722 C C . GLU A 1 102 ? 26.096 -0.807 -42.253 1.00 45.12 102 GLU A C 1
ATOM 724 O O . GLU A 1 102 ? 27.055 -0.061 -42.469 1.00 45.12 102 GLU A O 1
ATOM 729 N N . LEU A 1 103 ? 26.228 -2.143 -42.281 1.00 44.03 103 LEU A N 1
ATOM 730 C CA . LEU A 1 103 ? 27.472 -2.851 -42.643 1.00 44.03 103 LEU A CA 1
ATOM 731 C C . LEU A 1 103 ? 27.362 -3.626 -43.961 1.00 44.03 103 LEU A C 1
ATOM 733 O O . LEU A 1 103 ? 26.371 -4.366 -44.145 1.00 44.03 103 LEU A O 1
#

Secondary structure (DSSP, 8-state):
---SSHHHHHHHHHHHHHHHHHHHHHHHHHHHHHTT-S-GGGG-GGGTT--HHHHHHHHHHHHHHHHHHHHHHHHHHHHHHHHHHHHHHHHHHHHHHHHHH--

Radius of gyration: 22.89 Å; chains: 1; bounding box: 44×19×69 Å

Sequence (103 aa):
MAGGYGARTGELSGVAETVLGHAEPIGELADRAANAEIREGDLGAAFSGVPSTYHAAVRRGVADVLRRHSAATATLGGKLADASARYRADDESGVRTVGEVEL

Organism: Labedaea rhizosphaerae (NCBI:txid598644)

pLDDT: mean 72.46, std 11.66, range [38.62, 87.88]